Protein AF-A0A8J7N8M2-F1 (afdb_monomer_lite)

Sequence (140 aa):
ASATAFTLLKLAGAAYLVWLGVKLLRSGGSVAGLARADPPGFRTAFRREMATAASNPKAMLIFAAFFPQFAVPDAYWQSYAVMGGIFLALEWVVIGLYAALAAAMARSATPRLTAVQRVSGASMVGFGVLMLLARRPGAV

Foldseek 3Di:
DVPVVVVVVLLVLLVVLLVVLVVLLPPQLDCVVVVPDDDDPPVVVVVVVVVVVVVCVVVVVCCVVPQVVQADPVHRVVSCVVVVVVVVVVVCVVVVVVVVVVVVVVVPSDVVSSVVSNVSSVVSNVVSVVSVVDDDPDPD

pLDDT: mean 81.41, std 13.08, range [38.31, 96.88]

Structure (mmCIF, N/CA/C/O backbone):
data_AF-A0A8J7N8M2-F1
#
_entry.id   AF-A0A8J7N8M2-F1
#
loop_
_atom_site.group_PDB
_atom_site.id
_atom_site.type_symbol
_atom_site.label_atom_id
_atom_site.label_alt_id
_atom_site.label_comp_id
_atom_site.label_asym_id
_atom_site.label_entity_id
_atom_site.label_seq_id
_atom_site.pdbx_PDB_ins_code
_atom_site.Cartn_x
_atom_site.Cartn_y
_atom_site.Cartn_z
_atom_site.occupancy
_atom_site.B_iso_or_equiv
_atom_site.auth_seq_id
_atom_site.auth_comp_id
_atom_site.auth_asym_id
_atom_site.auth_atom_id
_atom_site.pdbx_PDB_model_num
ATOM 1 N N . ALA A 1 1 ? 2.382 -30.729 -4.891 1.00 52.03 1 ALA A N 1
ATOM 2 C CA . ALA A 1 1 ? 2.848 -30.082 -3.642 1.00 52.03 1 ALA A CA 1
ATOM 3 C C . ALA A 1 1 ? 2.082 -28.795 -3.264 1.00 52.03 1 ALA A C 1
ATOM 5 O O . ALA A 1 1 ? 1.986 -28.502 -2.080 1.00 52.03 1 ALA A O 1
ATOM 6 N N . SER A 1 2 ? 1.467 -28.045 -4.194 1.00 72.31 2 SER A N 1
ATOM 7 C CA . SER A 1 2 ? 0.823 -26.744 -3.886 1.00 72.31 2 SER A CA 1
ATOM 8 C C . SER A 1 2 ? -0.519 -26.784 -3.141 1.00 72.31 2 SER A C 1
ATOM 10 O O . SER A 1 2 ? -0.933 -25.762 -2.604 1.00 72.31 2 SER A O 1
ATOM 12 N N . ALA A 1 3 ? -1.213 -27.926 -3.077 1.00 77.19 3 ALA A N 1
ATOM 13 C CA . ALA A 1 3 ? -2.542 -28.006 -2.460 1.00 77.19 3 ALA A CA 1
ATOM 14 C C . ALA A 1 3 ? -2.507 -27.778 -0.938 1.00 77.19 3 ALA A C 1
ATOM 16 O O . ALA A 1 3 ? -3.332 -27.036 -0.404 1.00 77.19 3 ALA A O 1
ATOM 17 N N . THR A 1 4 ? -1.533 -28.380 -0.251 1.00 83.31 4 THR A N 1
ATOM 18 C CA . THR A 1 4 ? -1.332 -28.214 1.196 1.00 83.31 4 THR A CA 1
ATOM 19 C C . THR A 1 4 ? -0.823 -26.812 1.517 1.00 83.31 4 THR A C 1
ATOM 21 O O . THR A 1 4 ? -1.359 -26.165 2.410 1.00 83.31 4 THR A O 1
ATOM 24 N N . ALA A 1 5 ? 0.139 -26.300 0.739 1.00 81.62 5 ALA A N 1
ATOM 25 C CA . ALA A 1 5 ? 0.666 -24.944 0.898 1.00 81.62 5 ALA A CA 1
ATOM 26 C C . ALA A 1 5 ? -0.419 -23.871 0.699 1.00 81.62 5 ALA A C 1
ATOM 28 O O . ALA A 1 5 ? -0.540 -22.958 1.510 1.00 81.62 5 ALA A O 1
ATOM 29 N N . PHE A 1 6 ? -1.264 -24.020 -0.326 1.00 80.38 6 PHE A N 1
ATOM 30 C CA . PHE A 1 6 ? -2.399 -23.129 -0.562 1.00 80.38 6 PHE A CA 1
ATOM 31 C C . PHE A 1 6 ? -3.409 -23.175 0.588 1.00 80.38 6 PHE A C 1
ATOM 33 O O . PHE A 1 6 ? -3.849 -22.131 1.061 1.00 80.38 6 PHE A O 1
ATOM 40 N N . THR A 1 7 ? -3.764 -24.370 1.071 1.00 84.44 7 THR A N 1
ATOM 41 C CA . THR A 1 7 ? -4.696 -24.514 2.196 1.00 84.44 7 THR A CA 1
ATOM 42 C C . THR A 1 7 ? -4.130 -23.907 3.484 1.00 84.44 7 THR A C 1
ATOM 44 O O . THR A 1 7 ? -4.861 -23.206 4.181 1.00 84.44 7 THR A O 1
ATOM 47 N N . LEU A 1 8 ? -2.842 -24.104 3.779 1.00 87.12 8 LEU A N 1
ATOM 48 C CA . LEU A 1 8 ? -2.183 -23.496 4.939 1.00 87.12 8 LEU A CA 1
ATOM 49 C C . LEU A 1 8 ? -2.158 -21.968 4.841 1.00 87.12 8 LEU A C 1
ATOM 51 O O . LEU A 1 8 ? -2.554 -21.290 5.786 1.00 87.12 8 LEU A O 1
ATOM 55 N N . LEU A 1 9 ? -1.766 -21.425 3.686 1.00 83.44 9 LEU A N 1
ATOM 56 C CA . LEU A 1 9 ? -1.739 -19.981 3.454 1.00 83.44 9 LEU A CA 1
ATOM 57 C C . LEU A 1 9 ? -3.142 -19.366 3.554 1.00 83.44 9 LEU A C 1
ATOM 59 O O . LEU A 1 9 ? -3.317 -18.311 4.160 1.00 83.44 9 LEU A O 1
ATOM 63 N N . LYS A 1 10 ? -4.154 -20.053 3.014 1.00 83.94 10 LYS A N 1
ATOM 64 C CA . LYS A 1 10 ? -5.566 -19.663 3.099 1.00 83.94 10 LYS A CA 1
ATOM 65 C C . LYS A 1 10 ? -6.047 -19.596 4.551 1.00 83.94 10 LYS A C 1
ATOM 67 O O . LYS A 1 10 ? -6.662 -18.607 4.940 1.00 83.94 10 LYS A O 1
ATOM 72 N N . LEU A 1 11 ? -5.770 -20.632 5.346 1.00 89.56 11 LEU A N 1
ATOM 73 C CA . LEU A 1 11 ? -6.148 -20.678 6.762 1.00 89.56 1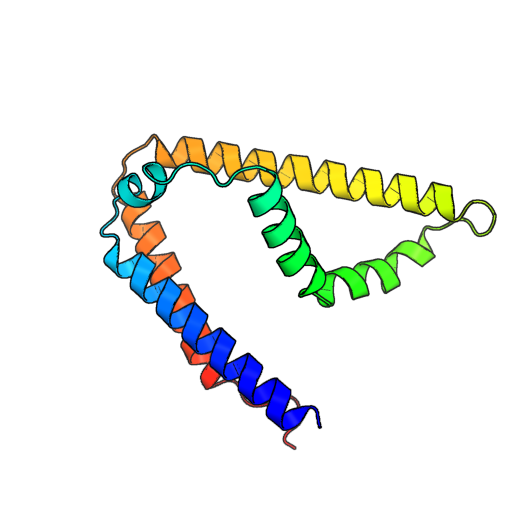1 LEU A CA 1
ATOM 74 C C . LEU A 1 11 ? -5.437 -19.585 7.566 1.00 89.56 11 LEU A C 1
ATOM 76 O O . LEU A 1 11 ? -6.084 -18.881 8.339 1.00 89.56 11 LEU A O 1
ATOM 80 N N . ALA A 1 12 ? -4.133 -19.403 7.343 1.00 89.25 12 ALA A N 1
ATOM 81 C CA . ALA A 1 12 ? -3.347 -18.365 8.000 1.00 89.25 12 ALA A CA 1
ATOM 82 C C . ALA A 1 12 ? -3.864 -16.956 7.665 1.00 89.25 12 ALA A C 1
ATOM 84 O O . ALA A 1 12 ? -4.076 -16.145 8.566 1.00 89.25 12 ALA A O 1
ATOM 85 N N . GLY A 1 13 ? -4.133 -16.678 6.385 1.00 87.56 13 GLY A N 1
ATOM 86 C CA . GLY A 1 13 ? -4.677 -15.396 5.933 1.00 87.56 13 GLY A CA 1
ATOM 87 C C . GLY A 1 13 ? -6.064 -15.107 6.508 1.00 87.56 13 GLY A C 1
ATOM 88 O O . GLY A 1 13 ? -6.310 -14.011 7.010 1.00 87.56 13 GLY A O 1
ATOM 89 N N . ALA A 1 14 ? -6.950 -16.105 6.513 1.00 90.38 14 ALA A N 1
ATOM 90 C CA . ALA A 1 14 ? -8.280 -15.970 7.091 1.00 90.38 14 ALA A CA 1
ATOM 91 C C . ALA A 1 14 ? -8.238 -15.698 8.602 1.00 90.38 14 ALA A C 1
ATOM 93 O O . ALA A 1 14 ? -8.894 -14.770 9.077 1.00 90.38 14 ALA A O 1
ATOM 94 N N . ALA A 1 15 ? -7.435 -16.460 9.352 1.00 91.25 15 ALA A N 1
ATOM 95 C CA . ALA A 1 15 ? -7.259 -16.252 10.787 1.00 91.25 15 ALA A CA 1
ATOM 96 C C . ALA A 1 15 ? -6.709 -14.849 11.089 1.00 91.25 15 ALA A C 1
ATOM 98 O O . ALA A 1 15 ? -7.190 -14.175 12.001 1.00 91.25 15 ALA A O 1
ATOM 99 N N . TYR A 1 16 ? -5.750 -14.380 10.285 1.00 89.69 16 TYR A N 1
ATOM 100 C CA . TYR A 1 16 ? -5.177 -13.045 10.422 1.00 89.69 16 TYR A CA 1
ATOM 101 C C . TYR A 1 16 ? -6.202 -11.930 10.166 1.00 89.69 16 TYR A C 1
ATOM 103 O O . TYR A 1 16 ? -6.289 -10.992 10.959 1.00 89.69 16 TYR A O 1
ATOM 111 N N . LEU A 1 17 ? -7.022 -12.044 9.113 1.00 87.50 17 LEU A N 1
ATOM 112 C CA . LEU A 1 17 ? -8.085 -11.076 8.809 1.00 87.50 17 LEU A CA 1
ATOM 113 C C . LEU A 1 17 ? -9.144 -11.013 9.912 1.00 87.50 17 LEU A C 1
ATOM 115 O O . LEU A 1 17 ? -9.531 -9.919 10.324 1.00 87.50 17 LEU A O 1
ATOM 119 N N . VAL A 1 18 ? -9.578 -12.168 10.427 1.00 90.44 18 VAL A N 1
ATOM 120 C CA . VAL A 1 18 ? -10.531 -12.225 11.544 1.00 90.44 18 VAL A CA 1
ATOM 121 C C . VAL A 1 18 ? -9.928 -11.580 12.790 1.00 90.44 18 VAL A C 1
ATOM 123 O O . VAL A 1 18 ? -10.575 -10.741 13.415 1.00 90.44 18 VAL A O 1
ATOM 126 N N . TRP A 1 19 ? -8.678 -11.909 13.129 1.00 90.81 19 TRP A N 1
ATOM 127 C CA . TRP A 1 19 ? -7.981 -11.307 14.265 1.00 90.81 19 TRP A CA 1
ATOM 128 C C . TRP A 1 19 ? -7.881 -9.781 14.138 1.00 90.81 19 TRP A C 1
ATOM 130 O O . TRP A 1 19 ? -8.185 -9.060 15.092 1.00 90.81 19 TRP A O 1
ATOM 140 N N . LEU A 1 20 ? -7.512 -9.278 12.957 1.00 85.12 20 LEU A N 1
ATOM 141 C CA . LEU A 1 20 ? -7.380 -7.846 12.698 1.00 85.12 20 LEU A CA 1
ATOM 142 C C . LEU A 1 20 ? -8.735 -7.127 12.753 1.00 85.12 20 LEU A C 1
ATOM 144 O O . LEU A 1 20 ? -8.843 -6.068 13.373 1.00 85.12 20 LEU A O 1
ATOM 148 N N . GLY A 1 21 ? -9.779 -7.732 12.181 1.00 86.50 21 GLY A N 1
ATOM 149 C CA . GLY A 1 21 ? -11.142 -7.214 12.235 1.00 86.50 21 GLY A CA 1
ATOM 150 C C . GLY A 1 21 ? -11.680 -7.142 13.665 1.00 86.50 21 GLY A C 1
ATOM 151 O O . GLY A 1 21 ? -12.158 -6.091 14.089 1.00 86.50 21 GLY A O 1
ATOM 152 N N . VAL A 1 22 ? -11.511 -8.204 14.462 1.00 87.62 22 VAL A N 1
ATOM 153 C CA . VAL A 1 22 ? -11.890 -8.217 15.888 1.00 87.62 22 VAL A CA 1
ATOM 154 C C . VAL A 1 22 ? -11.110 -7.167 16.680 1.00 87.62 22 VAL A C 1
ATOM 156 O O . VAL A 1 22 ? -11.694 -6.462 17.504 1.00 87.62 22 VAL A O 1
ATOM 159 N N . LYS A 1 23 ? -9.805 -7.014 16.424 1.00 84.75 23 LYS A N 1
ATOM 160 C CA . LYS A 1 23 ? -8.981 -5.978 17.062 1.00 84.75 23 LYS A CA 1
ATOM 161 C C . LYS A 1 23 ? -9.521 -4.572 16.774 1.00 84.75 23 LYS A C 1
ATOM 163 O O . LYS A 1 23 ? -9.587 -3.757 17.692 1.00 84.75 23 LYS A O 1
ATOM 168 N N . LEU A 1 24 ? -9.948 -4.312 15.537 1.00 82.50 24 LEU A N 1
ATOM 169 C CA . LEU A 1 24 ? -10.509 -3.025 15.118 1.00 82.50 24 LEU A CA 1
ATOM 170 C C . LEU A 1 24 ? -11.916 -2.771 15.689 1.00 82.50 24 LEU A C 1
ATOM 172 O O . LEU A 1 24 ? -12.248 -1.646 16.044 1.00 82.50 24 LEU A O 1
ATOM 176 N N . LEU A 1 25 ? -12.734 -3.814 15.855 1.00 84.56 25 LEU A N 1
ATOM 177 C CA . LEU A 1 25 ? -14.036 -3.703 16.525 1.00 84.56 25 LEU A CA 1
ATOM 178 C C . LEU A 1 25 ? -13.895 -3.409 18.029 1.00 84.56 25 LEU A C 1
ATOM 180 O O . LEU A 1 25 ? -14.715 -2.688 18.599 1.00 84.56 25 LEU A O 1
ATOM 184 N N . ARG A 1 26 ? -12.846 -3.941 18.671 1.00 82.25 26 ARG A N 1
ATOM 185 C CA . ARG A 1 26 ? -12.573 -3.767 20.109 1.00 82.25 26 ARG A CA 1
ATOM 186 C C . ARG A 1 26 ? -11.848 -2.462 20.453 1.00 82.25 26 ARG A C 1
ATOM 188 O O . ARG A 1 26 ? -11.832 -2.100 21.624 1.00 82.25 26 ARG A O 1
ATOM 195 N N . SER A 1 27 ? -11.290 -1.729 19.483 1.00 71.12 27 SER A N 1
ATOM 196 C CA . SER A 1 27 ? -10.559 -0.473 19.740 1.00 71.12 27 SER A CA 1
ATOM 197 C C . SER A 1 27 ? -11.452 0.724 20.105 1.00 71.12 27 SER A C 1
ATOM 199 O O . SER A 1 27 ? -10.944 1.811 20.376 1.00 71.12 27 SER A O 1
ATOM 201 N N . GLY A 1 28 ? -12.779 0.548 20.137 1.00 60.47 28 GLY A N 1
ATOM 202 C CA . GLY A 1 28 ? -13.704 1.491 20.775 1.00 60.47 28 GLY A CA 1
ATOM 203 C C . GLY A 1 28 ? -13.765 2.891 20.153 1.00 60.47 28 GLY A C 1
ATOM 204 O O . GLY A 1 28 ? -14.127 3.833 20.847 1.00 60.47 28 GLY A O 1
ATOM 205 N N . GLY A 1 29 ? -13.395 3.066 18.878 1.00 56.66 29 GLY A N 1
ATOM 206 C CA . GLY A 1 29 ? -13.384 4.387 18.230 1.00 56.66 29 GLY A CA 1
ATOM 207 C C . GLY A 1 29 ? -12.159 5.244 18.559 1.00 56.66 29 GLY A C 1
ATOM 208 O O . GLY A 1 29 ? -11.932 6.272 17.922 1.00 56.66 29 GLY A O 1
ATOM 209 N N . SER A 1 30 ? -11.334 4.829 19.523 1.00 53.56 30 SER A N 1
ATOM 210 C CA . SER A 1 30 ? -10.170 5.594 19.948 1.00 53.56 30 SER A CA 1
ATOM 211 C C . SER A 1 30 ? -8.990 5.320 19.021 1.00 53.56 30 SER A C 1
ATOM 213 O O . SER A 1 30 ? -8.211 4.385 19.207 1.00 53.56 30 SER A O 1
ATOM 215 N N . VAL A 1 31 ? -8.812 6.193 18.027 1.00 53.41 31 VAL A N 1
ATOM 216 C CA . VAL A 1 31 ? -7.552 6.283 17.264 1.00 53.41 31 VAL A CA 1
ATOM 217 C C . VAL A 1 31 ? -6.370 6.594 18.195 1.00 53.41 31 VAL A C 1
ATOM 219 O O . VAL A 1 31 ? -5.222 6.356 17.832 1.00 53.41 31 VAL A O 1
ATOM 222 N N . ALA A 1 32 ? -6.627 7.060 19.425 1.00 48.41 32 ALA A N 1
ATOM 223 C CA . ALA A 1 32 ? -5.595 7.418 20.391 1.00 48.41 32 ALA A CA 1
ATOM 224 C C . ALA A 1 32 ? -4.698 6.234 20.793 1.00 48.41 32 ALA A C 1
ATOM 226 O O . ALA A 1 32 ? -3.553 6.452 21.173 1.00 48.41 32 ALA A O 1
ATOM 227 N N . GLY A 1 33 ? -5.166 4.984 20.671 1.00 48.50 33 GLY A N 1
ATOM 228 C CA . GLY A 1 33 ? -4.320 3.803 20.893 1.00 48.50 33 GLY A CA 1
ATOM 229 C C . GLY A 1 33 ? -3.299 3.554 19.773 1.00 48.50 33 GLY A C 1
ATOM 230 O O . GLY A 1 33 ? -2.209 3.060 20.041 1.00 48.50 33 GLY A O 1
ATOM 231 N N . LEU A 1 34 ? -3.631 3.925 18.531 1.00 49.66 34 LEU A N 1
ATOM 232 C CA . LEU A 1 34 ? -2.732 3.839 17.371 1.00 49.66 34 LEU A CA 1
ATOM 233 C C . LEU A 1 34 ? -1.832 5.076 17.255 1.00 49.66 34 LEU A C 1
ATOM 235 O O . LEU A 1 34 ? -0.680 4.944 16.864 1.00 49.66 34 LEU A O 1
ATOM 239 N N . ALA A 1 35 ? -2.327 6.254 17.646 1.00 50.81 35 ALA A N 1
ATOM 240 C CA . ALA A 1 35 ? -1.559 7.500 17.660 1.00 50.81 35 ALA A CA 1
ATOM 241 C C . ALA A 1 35 ? -0.480 7.552 18.760 1.00 50.81 35 ALA A C 1
ATOM 243 O O . ALA A 1 35 ? 0.407 8.395 18.700 1.00 50.81 35 ALA A O 1
ATOM 244 N N . ARG A 1 36 ? -0.555 6.669 19.767 1.00 48.59 36 ARG A N 1
ATOM 245 C CA . ARG A 1 36 ? 0.452 6.538 20.837 1.00 48.59 36 ARG A CA 1
ATOM 246 C C . ARG A 1 36 ? 1.595 5.579 20.506 1.00 48.59 36 ARG A C 1
ATOM 248 O O . ARG A 1 36 ? 2.522 5.470 21.301 1.00 48.59 36 ARG A O 1
ATOM 255 N N . ALA A 1 37 ? 1.518 4.852 19.394 1.00 61.25 37 ALA A N 1
ATOM 256 C CA . ALA A 1 37 ? 2.631 4.033 18.944 1.00 61.25 37 ALA A CA 1
ATOM 257 C C . ALA A 1 37 ? 3.589 4.918 18.148 1.00 61.25 37 ALA A C 1
ATOM 259 O O . ALA A 1 37 ? 3.172 5.532 17.163 1.00 61.25 37 ALA A O 1
ATOM 260 N N . ASP A 1 38 ? 4.855 4.965 18.559 1.00 70.06 38 ASP A N 1
ATOM 261 C CA . ASP A 1 38 ? 5.877 5.645 17.772 1.00 70.06 38 ASP A CA 1
ATOM 262 C C . ASP A 1 38 ? 5.884 5.083 16.344 1.00 70.06 38 ASP A C 1
ATOM 264 O O . ASP A 1 38 ? 5.802 3.857 16.155 1.00 70.06 38 ASP A O 1
ATOM 268 N N . PRO A 1 39 ? 5.959 5.955 15.322 1.00 72.75 39 PRO A N 1
ATOM 269 C CA . PRO A 1 39 ? 6.039 5.497 13.951 1.00 72.75 39 PRO A CA 1
ATOM 270 C C . PRO A 1 39 ? 7.246 4.560 13.808 1.00 72.75 39 PRO A C 1
ATOM 272 O O . PRO A 1 39 ? 8.327 4.844 14.335 1.00 72.75 39 PRO A O 1
ATOM 275 N N . PRO A 1 40 ? 7.091 3.420 13.110 1.00 79.62 40 PRO A N 1
ATOM 276 C CA . PRO A 1 40 ? 8.203 2.508 12.911 1.00 79.62 40 PRO A CA 1
ATOM 277 C C . PRO A 1 40 ? 9.337 3.246 12.197 1.00 79.62 40 PRO A C 1
ATOM 279 O O . PRO A 1 40 ? 9.106 3.948 11.214 1.00 79.62 40 PRO A O 1
ATOM 282 N N . GLY A 1 41 ? 10.573 3.054 12.662 1.00 90.06 41 GLY A N 1
ATOM 283 C CA . GLY A 1 41 ? 11.742 3.618 11.989 1.00 90.06 41 GLY A CA 1
ATOM 284 C C . GLY A 1 41 ? 11.801 3.199 10.515 1.00 90.06 41 GLY A C 1
ATOM 285 O O . GLY A 1 41 ? 11.357 2.102 10.155 1.00 90.06 41 GLY A O 1
ATOM 286 N N . PHE A 1 42 ? 12.389 4.050 9.668 1.00 89.62 42 PHE A N 1
ATOM 287 C CA . PHE A 1 42 ? 12.413 3.886 8.207 1.00 89.62 42 PHE A CA 1
ATOM 288 C C . PHE A 1 42 ? 12.792 2.468 7.757 1.00 89.62 42 PHE A C 1
ATOM 290 O O . PHE A 1 42 ? 12.104 1.871 6.936 1.00 89.62 42 PHE A O 1
ATOM 297 N N . ARG A 1 43 ? 13.835 1.873 8.355 1.00 91.88 43 ARG A N 1
ATOM 298 C CA . ARG A 1 43 ? 14.282 0.508 8.022 1.00 91.88 43 ARG A CA 1
ATOM 299 C C . ARG A 1 43 ? 13.213 -0.558 8.275 1.00 91.88 43 ARG A C 1
ATOM 301 O O . ARG A 1 43 ? 13.091 -1.501 7.498 1.00 91.88 43 ARG A O 1
ATOM 308 N N . THR A 1 44 ? 12.450 -0.433 9.356 1.00 91.38 44 THR A N 1
ATOM 309 C CA . THR A 1 44 ? 11.384 -1.384 9.699 1.00 91.38 44 THR A CA 1
ATOM 310 C C . THR A 1 44 ? 10.201 -1.230 8.753 1.00 91.38 44 THR A C 1
ATOM 312 O O . THR A 1 44 ? 9.674 -2.235 8.276 1.00 91.38 44 THR A O 1
ATOM 315 N N . ALA A 1 45 ? 9.810 0.012 8.456 1.00 88.06 45 ALA A N 1
ATOM 316 C CA . ALA A 1 45 ? 8.769 0.307 7.476 1.00 88.06 45 ALA A CA 1
ATOM 317 C C . ALA A 1 45 ? 9.153 -0.227 6.086 1.00 88.06 45 ALA A C 1
ATOM 319 O O . ALA A 1 45 ? 8.389 -0.989 5.502 1.00 88.06 45 ALA A O 1
ATOM 320 N N . PHE A 1 46 ? 10.374 0.061 5.628 1.00 89.00 46 PHE A N 1
ATOM 321 C CA . PHE A 1 46 ? 10.913 -0.409 4.352 1.00 89.00 46 PHE A CA 1
ATOM 322 C C . PHE A 1 46 ? 10.894 -1.937 4.240 1.00 89.00 46 PHE A C 1
ATOM 324 O O . PHE A 1 46 ? 10.392 -2.481 3.267 1.00 89.00 46 PHE A O 1
ATOM 331 N N . ARG A 1 47 ? 11.373 -2.664 5.260 1.00 92.75 47 ARG A N 1
ATOM 332 C CA . ARG A 1 47 ? 11.368 -4.138 5.230 1.00 92.75 47 ARG A CA 1
ATOM 333 C C . ARG A 1 47 ? 9.958 -4.726 5.185 1.00 92.75 47 ARG A C 1
ATOM 335 O O . ARG A 1 47 ? 9.758 -5.753 4.544 1.00 92.75 47 ARG A O 1
ATOM 342 N N . ARG A 1 48 ? 8.998 -4.113 5.886 1.00 88.44 48 ARG A N 1
ATOM 343 C CA . ARG A 1 48 ? 7.594 -4.551 5.867 1.00 88.44 48 ARG A CA 1
ATOM 344 C C . ARG A 1 48 ? 6.951 -4.310 4.512 1.00 88.44 48 ARG A C 1
ATOM 346 O O . ARG A 1 48 ? 6.266 -5.199 4.016 1.00 88.44 48 ARG A O 1
ATOM 353 N N . GLU A 1 49 ? 7.175 -3.135 3.939 1.00 87.69 49 GLU A N 1
ATOM 354 C CA . GLU A 1 49 ? 6.683 -2.778 2.612 1.00 87.69 49 GLU A CA 1
ATOM 355 C C . GLU A 1 49 ? 7.286 -3.723 1.567 1.00 87.69 49 GLU A C 1
ATOM 357 O O . GLU A 1 49 ? 6.537 -4.451 0.927 1.00 87.69 49 GLU A O 1
ATOM 362 N N . MET A 1 50 ? 8.612 -3.882 1.546 1.00 88.19 50 MET A N 1
ATOM 363 C CA . MET A 1 50 ? 9.306 -4.785 0.627 1.00 88.19 50 MET A CA 1
ATOM 364 C C . MET A 1 50 ? 8.790 -6.229 0.726 1.00 88.19 50 MET A C 1
ATOM 366 O O . MET A 1 50 ? 8.551 -6.874 -0.292 1.00 88.19 50 MET A O 1
ATOM 370 N N . ALA A 1 51 ? 8.572 -6.747 1.941 1.00 88.81 51 ALA A N 1
ATOM 371 C CA . ALA A 1 51 ? 8.004 -8.083 2.133 1.00 88.81 51 ALA A CA 1
ATOM 372 C C . ALA A 1 51 ? 6.556 -8.182 1.622 1.00 88.81 51 ALA A C 1
ATOM 374 O O . A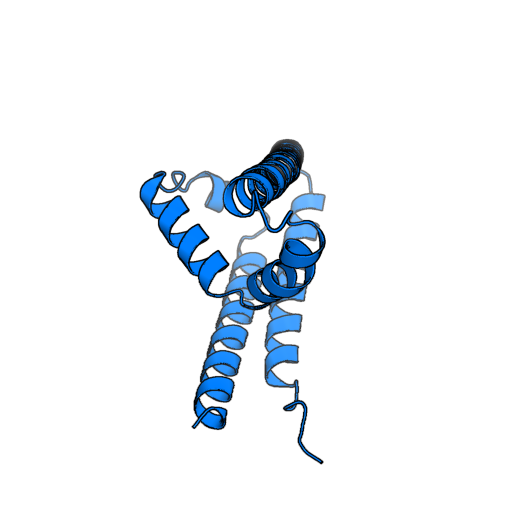LA A 1 51 ? 6.163 -9.210 1.068 1.00 88.81 51 ALA A O 1
ATOM 375 N N . THR A 1 52 ? 5.770 -7.118 1.786 1.00 85.06 52 THR A N 1
ATOM 376 C CA . THR A 1 52 ? 4.386 -7.040 1.306 1.00 85.06 52 THR A CA 1
ATOM 377 C C . THR A 1 52 ? 4.344 -6.976 -0.222 1.00 85.06 52 THR A C 1
ATOM 379 O O . THR A 1 52 ? 3.618 -7.755 -0.838 1.00 85.06 52 THR A O 1
ATOM 382 N N . ALA A 1 53 ? 5.165 -6.122 -0.837 1.00 84.12 53 ALA A N 1
ATOM 383 C CA . ALA A 1 53 ? 5.285 -5.984 -2.283 1.00 84.12 53 ALA A CA 1
ATOM 384 C C . ALA A 1 53 ? 5.791 -7.276 -2.940 1.00 84.12 53 ALA A C 1
ATOM 386 O O . ALA A 1 53 ? 5.184 -7.760 -3.894 1.00 84.12 53 ALA A O 1
ATOM 387 N N . ALA A 1 54 ? 6.833 -7.902 -2.382 1.00 84.62 54 ALA A N 1
ATOM 388 C CA . ALA A 1 54 ? 7.360 -9.175 -2.876 1.00 84.62 54 ALA A CA 1
ATOM 389 C C . ALA A 1 54 ? 6.339 -10.322 -2.774 1.00 84.62 54 ALA A C 1
ATOM 391 O O . ALA A 1 54 ? 6.322 -11.217 -3.615 1.00 84.62 54 ALA A O 1
ATOM 392 N N . SER A 1 55 ? 5.458 -10.282 -1.770 1.00 84.56 55 SER A N 1
ATOM 393 C CA . SER A 1 55 ? 4.390 -11.274 -1.592 1.00 84.56 55 SER A CA 1
ATOM 394 C C . SER A 1 55 ? 3.189 -11.048 -2.519 1.00 84.56 55 SER A C 1
ATOM 396 O O . SER A 1 55 ? 2.254 -11.850 -2.492 1.00 84.56 55 SER A O 1
ATOM 398 N N . ASN A 1 56 ? 3.178 -9.976 -3.322 1.00 82.00 56 ASN A N 1
ATOM 399 C CA . ASN A 1 56 ? 2.090 -9.628 -4.231 1.00 82.00 56 ASN A CA 1
ATOM 400 C C . ASN A 1 56 ? 2.449 -9.967 -5.694 1.00 82.00 56 ASN A C 1
ATOM 402 O O . ASN A 1 56 ? 2.812 -9.080 -6.474 1.00 82.00 56 ASN A O 1
ATOM 406 N N . PRO A 1 57 ? 2.293 -11.235 -6.124 1.00 78.31 57 PRO A N 1
ATOM 407 C CA . PRO A 1 57 ? 2.638 -11.648 -7.483 1.00 78.31 57 PRO A CA 1
ATOM 408 C C . PRO A 1 57 ? 1.771 -10.962 -8.544 1.00 78.31 57 PRO A C 1
ATOM 410 O O . PRO A 1 57 ? 2.175 -10.862 -9.698 1.00 78.31 57 PRO A O 1
ATOM 413 N N . LYS A 1 58 ? 0.587 -10.453 -8.175 1.00 80.88 58 LYS A N 1
ATOM 414 C CA . LYS A 1 58 ? -0.321 -9.793 -9.119 1.00 80.88 58 LYS A CA 1
ATOM 415 C C . LYS A 1 58 ? 0.307 -8.532 -9.711 1.00 80.88 58 LYS A C 1
ATOM 417 O O . LYS A 1 58 ? 0.201 -8.323 -10.915 1.00 80.88 58 LYS A O 1
ATOM 422 N N . ALA A 1 59 ? 0.966 -7.718 -8.887 1.00 79.38 59 ALA A N 1
ATOM 423 C CA . ALA A 1 59 ? 1.637 -6.507 -9.357 1.00 79.38 59 ALA A CA 1
ATOM 424 C C . ALA A 1 59 ? 2.781 -6.849 -10.325 1.00 79.38 59 ALA A C 1
ATOM 426 O O . ALA A 1 59 ? 2.861 -6.281 -11.412 1.00 79.38 59 ALA A O 1
ATOM 427 N N . MET A 1 60 ? 3.601 -7.848 -9.978 1.00 83.75 60 MET A N 1
ATOM 428 C CA . MET A 1 60 ? 4.695 -8.325 -10.833 1.00 83.75 60 MET A CA 1
ATOM 429 C C . MET A 1 60 ? 4.197 -8.819 -12.195 1.00 83.75 60 MET A C 1
ATOM 431 O O . MET A 1 60 ? 4.792 -8.491 -13.215 1.00 83.75 60 MET A O 1
ATOM 435 N N . LEU A 1 61 ? 3.090 -9.569 -12.224 1.00 87.00 61 LEU A N 1
ATOM 436 C CA . LEU A 1 61 ? 2.501 -10.071 -13.468 1.00 87.00 61 LEU A CA 1
ATOM 437 C C . LEU A 1 61 ? 1.982 -8.943 -14.367 1.00 87.00 61 LEU A C 1
ATOM 439 O O . LEU A 1 61 ? 2.160 -9.011 -15.579 1.00 87.00 61 LEU A O 1
ATOM 443 N N . ILE A 1 62 ? 1.380 -7.897 -13.791 1.00 86.00 62 ILE A N 1
ATOM 444 C CA . ILE A 1 62 ? 0.960 -6.710 -14.550 1.00 86.00 62 ILE A CA 1
ATOM 445 C C . ILE A 1 62 ? 2.191 -6.036 -15.161 1.00 86.00 62 ILE A C 1
ATOM 447 O O . ILE A 1 62 ? 2.219 -5.798 -16.365 1.00 86.00 62 ILE A O 1
ATOM 451 N N . PHE A 1 63 ? 3.241 -5.792 -14.378 1.00 86.06 63 PHE A N 1
ATOM 452 C CA . PHE A 1 63 ? 4.465 -5.202 -14.918 1.00 86.06 63 PHE A CA 1
ATOM 453 C C . PHE A 1 63 ? 5.085 -6.056 -16.023 1.00 86.06 63 PHE A C 1
ATOM 455 O O . PHE A 1 63 ? 5.387 -5.535 -17.092 1.00 86.06 63 PHE A O 1
ATOM 462 N N . ALA A 1 64 ? 5.202 -7.366 -15.815 1.00 86.38 64 ALA A N 1
ATOM 463 C CA . ALA A 1 64 ? 5.740 -8.282 -16.815 1.00 86.38 64 ALA A CA 1
ATOM 464 C C . ALA A 1 64 ? 4.906 -8.316 -18.107 1.00 86.38 64 ALA A C 1
ATOM 466 O O . ALA A 1 64 ? 5.470 -8.482 -19.182 1.00 86.38 64 ALA A O 1
ATOM 467 N N . ALA A 1 65 ? 3.585 -8.146 -18.020 1.00 88.75 65 ALA A N 1
ATOM 468 C CA . ALA A 1 65 ? 2.706 -8.162 -19.185 1.00 88.75 65 ALA A CA 1
ATOM 469 C C . ALA A 1 65 ? 2.694 -6.829 -19.947 1.00 88.75 65 ALA A C 1
ATOM 471 O O . ALA A 1 65 ? 2.664 -6.834 -21.176 1.00 88.75 65 ALA A O 1
ATOM 472 N N . PHE A 1 66 ? 2.700 -5.696 -19.238 1.00 87.44 66 PHE A N 1
ATOM 473 C CA . PHE A 1 66 ? 2.507 -4.376 -19.841 1.00 87.44 66 PHE A CA 1
ATOM 474 C C . PHE A 1 66 ? 3.816 -3.654 -20.156 1.00 87.44 66 PHE A C 1
ATOM 476 O O . PHE A 1 66 ? 3.918 -3.037 -21.209 1.00 87.44 66 PHE A O 1
ATOM 483 N N . PHE A 1 67 ? 4.833 -3.727 -19.292 1.00 86.88 67 PHE A N 1
ATOM 484 C CA . PHE A 1 67 ? 6.050 -2.928 -19.482 1.00 86.88 67 PHE A CA 1
ATOM 485 C C . PHE A 1 67 ? 6.838 -3.266 -20.757 1.00 86.88 67 PHE A C 1
ATOM 487 O O . PHE A 1 67 ? 7.272 -2.324 -21.422 1.00 86.88 67 PHE A O 1
ATOM 494 N N . PRO A 1 68 ? 6.981 -4.541 -21.175 1.00 86.81 68 PRO A N 1
ATOM 495 C CA . PRO A 1 68 ? 7.664 -4.852 -22.429 1.00 86.81 68 PRO A CA 1
ATOM 496 C C . PRO A 1 68 ? 6.998 -4.216 -23.656 1.00 86.81 68 PRO A C 1
ATOM 498 O O . PRO A 1 68 ? 7.680 -3.920 -24.628 1.00 86.81 68 PRO A O 1
ATOM 501 N N . GLN A 1 69 ? 5.681 -3.970 -23.610 1.00 87.88 69 GLN A N 1
ATOM 502 C CA . GLN A 1 69 ? 4.926 -3.406 -24.737 1.00 87.88 69 GLN A CA 1
ATOM 503 C C . GLN A 1 69 ? 5.270 -1.935 -25.008 1.00 87.88 69 GLN A C 1
ATOM 505 O O . GLN A 1 69 ? 5.062 -1.454 -26.117 1.00 87.88 69 GLN A O 1
ATOM 510 N N . PHE A 1 70 ? 5.802 -1.227 -24.008 1.00 86.50 70 PHE A N 1
ATOM 511 C CA . PHE A 1 70 ? 6.208 0.178 -24.113 1.00 86.50 70 PHE A CA 1
ATOM 512 C C . PHE A 1 70 ? 7.735 0.351 -24.130 1.00 86.50 70 PHE A C 1
ATOM 514 O O . PHE A 1 70 ? 8.228 1.480 -24.145 1.00 86.50 70 PHE A O 1
ATOM 521 N N . ALA A 1 71 ? 8.494 -0.749 -24.091 1.00 90.12 71 ALA A N 1
ATOM 522 C CA . ALA A 1 71 ? 9.947 -0.715 -24.085 1.00 90.12 71 ALA A CA 1
ATOM 523 C C . ALA A 1 71 ? 10.506 -0.639 -25.508 1.00 90.12 71 ALA A C 1
ATOM 525 O O . ALA A 1 71 ? 10.099 -1.389 -26.393 1.00 90.12 71 ALA A O 1
ATOM 526 N N . VAL A 1 72 ? 11.477 0.250 -25.717 1.00 90.94 72 VAL A N 1
ATOM 527 C CA . VAL A 1 72 ? 12.211 0.320 -26.983 1.00 90.94 72 VAL A CA 1
ATOM 528 C C . VAL A 1 72 ? 13.328 -0.731 -26.943 1.00 90.94 72 VAL A C 1
ATOM 530 O O . VAL A 1 72 ? 14.112 -0.707 -25.990 1.00 90.94 72 VAL A O 1
ATOM 533 N N . PRO A 1 73 ? 13.440 -1.633 -27.941 1.00 86.44 73 PRO A N 1
ATOM 534 C CA . PRO A 1 73 ? 14.423 -2.721 -27.923 1.00 86.44 73 PRO A CA 1
ATOM 535 C C . PRO A 1 73 ? 15.866 -2.252 -27.688 1.00 86.44 73 PRO A C 1
ATOM 537 O O . PRO A 1 73 ? 16.577 -2.839 -26.876 1.00 86.44 73 PRO A O 1
ATOM 540 N N . ASP A 1 74 ? 16.260 -1.142 -28.316 1.00 90.94 74 ASP A N 1
ATOM 541 C CA . ASP A 1 74 ? 17.626 -0.604 -28.250 1.00 90.94 74 ASP A CA 1
ATOM 542 C C . ASP A 1 74 ? 17.902 0.250 -26.995 1.00 90.94 74 ASP A C 1
ATOM 544 O O . ASP A 1 74 ? 19.036 0.656 -26.746 1.00 90.94 74 ASP A O 1
ATOM 548 N N . ALA A 1 75 ? 16.875 0.535 -26.186 1.00 90.50 75 ALA A N 1
ATOM 549 C CA . ALA A 1 75 ? 16.961 1.396 -25.002 1.00 90.50 75 ALA A CA 1
ATOM 550 C C . ALA A 1 75 ? 16.176 0.823 -23.809 1.00 90.50 75 ALA A C 1
ATOM 552 O O . ALA A 1 75 ? 15.520 1.547 -23.054 1.00 90.50 75 ALA A O 1
ATOM 553 N N . TYR A 1 76 ? 16.240 -0.500 -23.641 1.00 88.25 76 TYR A N 1
ATOM 554 C CA . TYR A 1 76 ? 15.409 -1.241 -22.693 1.00 88.25 76 TYR A CA 1
ATOM 555 C C . TYR A 1 76 ? 15.534 -0.725 -21.250 1.00 88.25 76 TYR A C 1
ATOM 557 O O . TYR A 1 76 ? 14.530 -0.493 -20.577 1.00 88.25 76 TYR A O 1
ATOM 565 N N . TRP A 1 77 ? 16.761 -0.477 -20.779 1.00 89.62 77 TRP A N 1
ATOM 566 C CA . TRP A 1 77 ? 17.005 0.037 -19.427 1.00 89.62 77 TRP A CA 1
ATOM 567 C C . TRP A 1 77 ? 16.354 1.407 -19.203 1.00 89.62 77 TRP A C 1
ATOM 569 O O . TRP A 1 77 ? 15.700 1.630 -18.186 1.00 89.62 77 TRP A O 1
ATOM 579 N N . GLN A 1 78 ? 16.490 2.313 -20.170 1.00 93.50 78 GLN A N 1
ATOM 580 C CA . GLN A 1 78 ? 15.954 3.667 -20.105 1.00 93.50 78 GLN A CA 1
ATOM 581 C C . GLN A 1 78 ? 14.423 3.651 -20.121 1.00 93.50 78 GLN A C 1
ATOM 583 O O . GLN A 1 78 ? 13.806 4.326 -19.299 1.00 93.50 78 GLN A O 1
ATOM 588 N N . SER A 1 79 ? 13.804 2.848 -20.994 1.00 91.25 79 SER A N 1
ATOM 589 C CA . SER A 1 79 ? 12.344 2.700 -21.035 1.00 91.25 79 SER A CA 1
ATOM 590 C C . SER A 1 79 ? 11.785 2.208 -19.697 1.00 91.25 79 SER A C 1
ATOM 592 O O . SER A 1 79 ? 10.812 2.767 -19.188 1.00 91.25 79 SER A O 1
ATOM 594 N N . TYR A 1 80 ? 12.430 1.212 -19.084 1.00 91.25 80 TYR A N 1
ATOM 595 C CA . TYR A 1 80 ? 12.027 0.688 -17.777 1.00 91.25 80 TYR A CA 1
ATOM 596 C C . TYR A 1 80 ? 12.265 1.685 -16.642 1.00 91.25 80 TYR A C 1
ATOM 598 O O . TYR A 1 80 ? 11.408 1.823 -15.770 1.00 91.25 80 TYR A O 1
ATOM 606 N N . ALA A 1 81 ? 13.387 2.406 -16.654 1.00 92.56 81 ALA A N 1
ATOM 607 C CA . ALA A 1 81 ? 13.690 3.420 -15.649 1.00 92.56 81 ALA A CA 1
ATOM 608 C C . ALA A 1 81 ? 12.683 4.580 -15.690 1.00 92.56 81 ALA A C 1
ATOM 610 O O . ALA A 1 81 ? 12.187 4.998 -14.646 1.00 92.56 81 ALA A O 1
ATOM 611 N N . VAL A 1 82 ? 12.331 5.062 -16.887 1.00 93.62 82 VAL A N 1
ATOM 612 C CA . VAL A 1 82 ? 11.338 6.132 -17.063 1.00 93.62 82 VAL A CA 1
ATOM 613 C C . VAL A 1 82 ? 9.958 5.663 -16.614 1.00 93.62 82 VAL A C 1
ATOM 615 O O . VAL A 1 82 ? 9.315 6.328 -15.806 1.00 93.62 82 VAL A O 1
ATOM 618 N N . MET A 1 83 ? 9.506 4.502 -17.087 1.00 92.56 83 MET A N 1
ATOM 619 C CA . MET A 1 83 ? 8.164 4.013 -16.778 1.00 92.56 83 MET A CA 1
ATOM 620 C C . MET A 1 83 ? 8.017 3.607 -15.305 1.00 92.56 83 MET A C 1
ATOM 622 O O . MET A 1 83 ? 7.012 3.932 -14.674 1.00 92.56 83 MET A O 1
ATOM 626 N N . GLY A 1 84 ? 9.043 2.978 -14.726 1.00 91.00 84 GLY A N 1
ATOM 627 C CA . GLY A 1 84 ? 9.119 2.705 -13.291 1.00 91.00 84 GLY A CA 1
ATOM 628 C C . GLY A 1 84 ? 9.159 3.988 -12.459 1.00 91.00 84 GLY A C 1
ATOM 629 O O . GLY A 1 84 ? 8.452 4.088 -11.461 1.00 91.00 84 GLY A O 1
ATOM 630 N N . GLY A 1 85 ? 9.913 5.001 -12.895 1.00 94.19 85 GLY A N 1
ATOM 631 C CA . GLY A 1 85 ? 9.957 6.313 -12.246 1.00 94.19 85 GLY A CA 1
ATOM 632 C C . GLY A 1 85 ? 8.602 7.022 -12.248 1.00 94.19 85 GLY A C 1
ATOM 633 O O . GLY A 1 85 ? 8.167 7.510 -11.207 1.00 94.19 85 GLY A O 1
ATOM 634 N N . ILE A 1 86 ? 7.897 7.018 -13.384 1.00 94.12 86 ILE A N 1
ATOM 635 C CA . ILE A 1 86 ? 6.531 7.555 -13.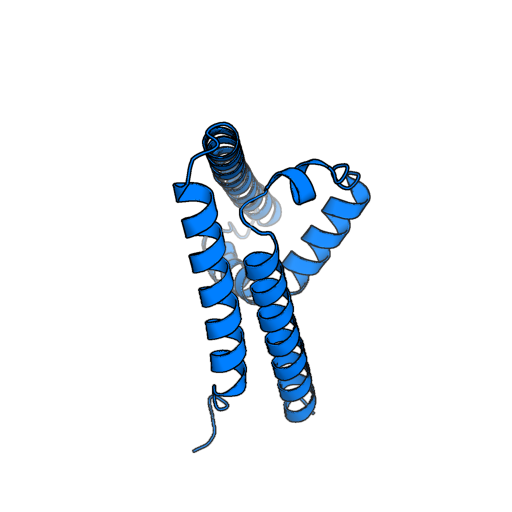495 1.00 94.12 86 ILE A CA 1
ATOM 636 C C . ILE A 1 86 ? 5.585 6.792 -12.566 1.00 94.12 86 ILE A C 1
ATOM 638 O O . ILE A 1 86 ? 4.833 7.415 -11.818 1.00 94.12 86 ILE A O 1
ATOM 642 N N . PHE A 1 87 ? 5.642 5.457 -12.571 1.00 90.94 87 PHE A N 1
ATOM 643 C CA . PHE A 1 87 ? 4.818 4.629 -11.693 1.00 90.94 87 PHE A CA 1
ATOM 644 C C . PHE A 1 87 ? 5.038 4.977 -10.213 1.00 90.94 87 PHE A C 1
ATOM 646 O O . PHE A 1 87 ? 4.072 5.262 -9.506 1.00 90.94 87 PHE A O 1
ATOM 653 N N . LEU A 1 88 ? 6.297 5.037 -9.767 1.00 91.69 88 LEU A N 1
ATOM 654 C CA . LEU A 1 88 ? 6.645 5.385 -8.387 1.00 91.69 88 LEU A CA 1
ATOM 655 C C . LEU A 1 88 ? 6.210 6.810 -8.026 1.00 91.69 88 LEU A C 1
ATOM 657 O O . LEU A 1 88 ? 5.724 7.038 -6.922 1.00 91.69 88 LEU A O 1
ATOM 661 N N . ALA A 1 89 ? 6.341 7.771 -8.945 1.00 96.44 89 ALA A N 1
ATOM 662 C CA . ALA A 1 89 ? 5.890 9.141 -8.719 1.00 96.44 89 ALA A CA 1
ATOM 663 C C . ALA A 1 89 ? 4.366 9.213 -8.528 1.00 96.44 89 ALA A C 1
ATOM 665 O O . ALA A 1 89 ? 3.894 9.860 -7.592 1.00 96.44 89 ALA A O 1
ATOM 666 N N . LEU A 1 90 ? 3.593 8.517 -9.370 1.00 95.31 90 LEU A N 1
ATOM 667 C CA . LEU A 1 90 ? 2.140 8.427 -9.210 1.00 95.31 90 LEU A CA 1
ATOM 668 C C . LEU A 1 90 ? 1.767 7.753 -7.887 1.00 95.31 90 LEU A C 1
ATOM 670 O O . LEU A 1 90 ? 0.893 8.247 -7.175 1.00 95.31 90 LEU A O 1
ATOM 674 N N . GLU A 1 91 ? 2.437 6.656 -7.540 1.00 91.69 91 GLU A N 1
ATOM 675 C CA . GLU A 1 91 ? 2.206 5.939 -6.288 1.00 91.69 91 GLU A CA 1
ATOM 676 C C . GLU A 1 91 ? 2.457 6.841 -5.071 1.00 91.69 91 GLU A C 1
ATOM 678 O O . GLU A 1 91 ? 1.606 6.936 -4.184 1.00 91.69 91 GLU A O 1
ATOM 683 N N . TRP A 1 92 ? 3.563 7.590 -5.068 1.00 93.06 92 TRP A N 1
ATOM 684 C CA . TRP A 1 92 ? 3.875 8.572 -4.028 1.00 93.06 92 TRP A CA 1
ATOM 685 C C . TRP A 1 92 ? 2.798 9.651 -3.894 1.00 93.06 92 TRP A C 1
ATOM 687 O O . TRP A 1 92 ? 2.385 9.965 -2.776 1.00 93.06 92 TRP A O 1
ATOM 697 N N . VAL A 1 93 ? 2.314 10.201 -5.011 1.00 96.88 93 VAL A N 1
ATOM 698 C CA . VAL A 1 93 ? 1.252 11.220 -5.005 1.00 96.88 93 VAL A CA 1
ATOM 699 C C . VAL A 1 93 ? -0.041 10.657 -4.421 1.00 96.88 93 VAL A C 1
ATOM 701 O O . VAL A 1 93 ? -0.645 11.278 -3.546 1.00 96.88 93 VAL A O 1
ATOM 704 N N . VAL A 1 94 ? -0.460 9.471 -4.865 1.00 95.75 94 VAL A N 1
ATOM 705 C CA . VAL A 1 94 ? -1.714 8.849 -4.421 1.00 95.75 94 VAL A CA 1
ATOM 706 C C . VAL A 1 94 ? -1.652 8.481 -2.938 1.00 95.75 94 VAL A C 1
ATOM 708 O O . VAL A 1 94 ? -2.578 8.802 -2.189 1.00 95.75 94 VAL A O 1
ATOM 711 N N . ILE A 1 95 ? -0.560 7.858 -2.486 1.00 90.69 95 ILE A N 1
ATOM 712 C CA . ILE A 1 95 ? -0.375 7.496 -1.074 1.00 90.69 95 ILE A CA 1
ATOM 713 C C . ILE A 1 95 ? -0.270 8.753 -0.207 1.00 90.69 95 ILE A C 1
ATOM 715 O O . ILE A 1 95 ? -0.884 8.811 0.860 1.00 90.69 95 ILE A O 1
ATOM 719 N N . GLY A 1 96 ? 0.452 9.778 -0.666 1.00 91.81 96 GLY A N 1
ATOM 720 C CA . GLY A 1 96 ? 0.565 11.062 0.024 1.00 91.81 96 GLY A CA 1
ATOM 721 C C . GLY A 1 96 ? -0.791 11.748 0.199 1.00 91.81 96 GLY A C 1
ATOM 722 O O . GLY A 1 96 ? -1.129 12.175 1.304 1.00 91.81 96 GLY A O 1
ATOM 723 N N . LEU A 1 97 ? -1.610 11.780 -0.857 1.00 93.81 97 LEU A N 1
ATOM 724 C CA . LEU A 1 97 ? -2.970 12.317 -0.806 1.00 93.81 97 LEU A CA 1
ATOM 725 C C . LEU A 1 97 ? -3.850 11.527 0.169 1.00 93.81 97 LEU A C 1
ATOM 727 O O . LEU A 1 97 ? -4.555 12.117 0.990 1.00 93.81 97 LEU A O 1
ATOM 731 N N . TYR A 1 98 ? -3.780 10.196 0.115 1.00 87.88 98 TYR A N 1
ATOM 732 C CA . TYR A 1 98 ? -4.519 9.327 1.024 1.00 87.88 98 TYR A CA 1
ATOM 733 C C . TYR A 1 98 ? -4.121 9.563 2.487 1.00 87.88 98 TYR A C 1
ATOM 735 O O . TYR A 1 98 ? -4.988 9.707 3.350 1.00 87.88 98 TYR A O 1
ATOM 743 N N . ALA A 1 99 ? -2.820 9.667 2.773 1.00 86.56 99 ALA A N 1
ATOM 744 C CA . ALA A 1 99 ? -2.305 9.949 4.109 1.00 86.56 99 ALA A CA 1
ATOM 745 C C . ALA A 1 99 ? -2.745 11.332 4.615 1.00 86.56 99 ALA A C 1
ATOM 747 O O . ALA A 1 99 ? -3.183 11.457 5.761 1.00 86.56 99 ALA A O 1
ATOM 748 N N . ALA A 1 100 ? -2.697 12.358 3.761 1.00 87.50 100 ALA A N 1
ATOM 749 C CA . ALA A 1 100 ? -3.154 13.704 4.096 1.00 87.50 100 ALA A CA 1
ATOM 750 C C . ALA A 1 100 ? -4.659 13.734 4.411 1.00 87.50 100 ALA A C 1
ATOM 752 O O . ALA A 1 100 ? -5.074 14.323 5.415 1.00 87.50 100 ALA A O 1
ATOM 753 N N . LEU A 1 101 ? -5.476 13.047 3.605 1.00 85.75 101 LEU A N 1
ATOM 754 C CA . LEU A 1 101 ? -6.914 12.925 3.833 1.00 85.75 101 LEU A CA 1
ATOM 755 C C . LEU A 1 101 ? -7.214 12.163 5.130 1.00 85.75 101 LEU A C 1
ATOM 757 O O . LEU A 1 101 ? -8.042 12.600 5.932 1.00 85.75 101 LEU A O 1
ATOM 761 N N . ALA A 1 102 ? -6.506 11.058 5.377 1.00 80.75 102 ALA A N 1
ATOM 762 C CA . ALA A 1 102 ? -6.629 10.286 6.608 1.00 80.75 102 ALA A CA 1
ATOM 763 C C . ALA A 1 102 ? -6.270 11.129 7.844 1.00 80.75 102 ALA A C 1
ATOM 765 O O . ALA A 1 102 ? -7.010 11.118 8.828 1.00 80.75 102 ALA A O 1
ATOM 766 N N . ALA A 1 103 ? -5.193 11.917 7.781 1.00 81.00 103 ALA A N 1
ATOM 767 C CA . ALA A 1 103 ? -4.795 12.826 8.853 1.00 81.00 103 ALA A CA 1
ATOM 768 C C . ALA A 1 103 ? -5.820 13.953 9.073 1.00 81.00 103 ALA A C 1
ATOM 770 O O . ALA A 1 103 ? -6.113 14.315 10.214 1.00 81.00 103 ALA A O 1
ATOM 771 N N . ALA A 1 104 ? -6.407 14.503 8.006 1.00 80.38 104 ALA A N 1
ATOM 772 C CA . ALA A 1 104 ? -7.476 15.493 8.112 1.00 80.38 104 ALA A CA 1
ATOM 773 C C . ALA A 1 104 ? -8.719 14.918 8.812 1.00 80.38 104 ALA A C 1
ATOM 775 O O . ALA A 1 104 ? -9.221 15.530 9.755 1.00 80.38 104 ALA A O 1
ATOM 776 N N . MET A 1 105 ? -9.157 13.715 8.426 1.00 73.38 105 MET A N 1
ATOM 777 C CA . MET A 1 105 ? -10.298 13.036 9.054 1.00 73.38 105 MET A CA 1
ATOM 778 C C . MET A 1 105 ? -10.022 12.624 10.504 1.00 73.38 105 MET A C 1
ATOM 780 O O . MET A 1 105 ? -10.918 12.700 11.341 1.00 73.38 105 MET A O 1
ATOM 784 N N . ALA A 1 106 ? -8.791 12.216 10.824 1.00 71.12 106 ALA A N 1
ATOM 785 C CA . ALA A 1 106 ? -8.408 11.824 12.180 1.00 71.12 106 ALA A CA 1
ATOM 786 C C . ALA A 1 106 ? -8.413 13.003 13.168 1.00 71.12 10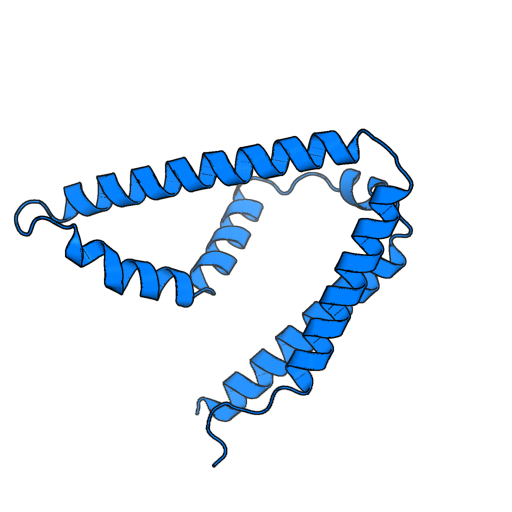6 ALA A C 1
ATOM 788 O O . ALA A 1 106 ? -8.716 12.810 14.344 1.00 71.12 106 ALA A O 1
ATOM 789 N N . ARG A 1 107 ? -8.119 14.227 12.700 1.00 67.50 107 ARG A N 1
ATOM 790 C CA . ARG A 1 107 ? -8.192 15.451 13.521 1.00 67.50 107 ARG A CA 1
ATOM 791 C C . ARG A 1 107 ? -9.629 15.846 13.865 1.00 67.50 107 ARG A C 1
ATOM 793 O O . ARG A 1 107 ? -9.866 16.430 14.917 1.00 67.50 107 ARG A O 1
ATOM 800 N N . SER A 1 108 ? -10.595 15.500 13.016 1.00 62.41 108 SER A N 1
ATOM 801 C CA . SER A 1 108 ? -12.016 15.657 13.319 1.00 62.41 108 SER A CA 1
ATOM 802 C C . SER A 1 108 ? -12.519 14.443 14.108 1.00 62.41 108 SER A C 1
ATOM 804 O O . SER A 1 108 ? -12.945 13.451 13.516 1.00 62.41 108 SER A O 1
ATOM 806 N N . ALA A 1 109 ? -12.463 14.506 15.443 1.00 58.75 109 ALA A N 1
ATOM 807 C CA . ALA A 1 109 ? -12.958 13.473 16.362 1.00 58.75 109 ALA A CA 1
ATOM 808 C C . ALA A 1 109 ? -14.491 13.321 16.273 1.00 58.75 109 ALA A C 1
ATOM 810 O O . ALA A 1 109 ? -15.243 13.722 17.156 1.00 58.75 109 ALA A O 1
ATOM 811 N N . THR A 1 110 ? -14.969 12.783 15.154 1.00 62.56 110 THR A N 1
ATOM 812 C CA . THR A 1 110 ? -16.389 12.647 14.846 1.00 62.56 110 THR A CA 1
ATOM 813 C C . THR A 1 110 ? -16.859 11.216 15.110 1.00 62.56 110 THR A C 1
ATOM 815 O O . THR A 1 110 ? -16.123 10.261 14.848 1.00 62.56 110 THR A O 1
ATOM 818 N N . PRO A 1 111 ? -18.121 11.017 15.536 1.00 64.06 111 PRO A N 1
ATOM 819 C CA . PRO A 1 111 ? -18.726 9.686 15.676 1.00 64.06 111 PRO A CA 1
ATOM 820 C C . PRO A 1 111 ? -18.715 8.869 14.366 1.00 64.06 111 PRO A C 1
ATOM 822 O O . PRO A 1 111 ? -18.803 7.641 14.394 1.00 64.06 111 PRO A O 1
ATOM 825 N N . ARG A 1 112 ? -18.534 9.534 13.214 1.00 69.56 112 ARG A N 1
ATOM 826 C CA . ARG A 1 112 ? -18.338 8.901 11.901 1.00 69.56 112 ARG A CA 1
ATOM 827 C C . ARG A 1 112 ? -17.068 8.052 11.836 1.00 69.56 112 ARG A C 1
ATOM 829 O O . ARG A 1 112 ? -17.084 7.012 11.188 1.00 69.56 112 ARG A O 1
ATOM 836 N N . LEU A 1 113 ? -15.998 8.429 12.537 1.00 69.56 113 LEU A N 1
ATOM 837 C CA . LEU A 1 113 ? -14.739 7.681 12.523 1.00 69.56 113 LEU A CA 1
ATOM 838 C C . LEU A 1 113 ? -14.882 6.318 13.219 1.00 69.56 113 LEU A C 1
ATOM 840 O O . LEU A 1 113 ? -14.368 5.310 12.736 1.00 69.56 113 LEU A O 1
ATOM 844 N N . THR A 1 114 ? -15.671 6.262 14.294 1.00 73.62 114 THR A N 1
ATOM 845 C CA . THR A 1 114 ? -16.039 5.011 14.971 1.00 73.62 114 THR A CA 1
ATOM 846 C C . THR A 1 114 ? -16.902 4.118 14.078 1.00 73.62 114 THR A C 1
ATOM 848 O O . THR A 1 114 ? -16.712 2.903 14.060 1.00 73.62 114 THR A O 1
ATOM 851 N N . ALA A 1 115 ? -17.825 4.697 13.300 1.00 78.19 115 ALA A N 1
ATOM 852 C CA . ALA A 1 115 ? -18.613 3.945 12.323 1.00 78.19 115 ALA A CA 1
ATOM 853 C C . ALA A 1 115 ? -17.729 3.363 11.207 1.00 78.19 115 ALA A C 1
ATOM 855 O O . ALA A 1 115 ? -17.844 2.178 10.906 1.00 78.19 115 ALA A O 1
ATOM 856 N N . VAL A 1 116 ? -16.790 4.148 10.665 1.00 78.94 116 VAL A N 1
ATOM 857 C CA . VAL A 1 116 ? -15.810 3.679 9.669 1.00 78.94 116 VAL A CA 1
ATOM 858 C C . VAL A 1 116 ? -14.967 2.529 10.224 1.00 78.94 116 VAL A C 1
ATOM 860 O O . VAL A 1 116 ? -14.807 1.517 9.550 1.00 78.94 116 VAL A O 1
ATOM 863 N N . GLN A 1 117 ? -14.480 2.623 11.466 1.00 77.94 117 GLN A N 1
ATOM 864 C CA . GLN A 1 117 ? -13.737 1.526 12.103 1.00 77.94 117 GLN A CA 1
ATOM 865 C C . GLN A 1 117 ? -14.583 0.260 12.249 1.00 77.94 117 GLN A C 1
ATOM 867 O O . GLN A 1 117 ? -14.097 -0.836 11.971 1.00 77.94 117 GLN A O 1
ATOM 872 N N . ARG A 1 118 ? -15.852 0.399 12.650 1.00 83.56 118 ARG A N 1
ATOM 873 C CA . ARG A 1 118 ? -16.765 -0.741 12.789 1.00 83.56 118 ARG A CA 1
ATOM 874 C C . ARG A 1 118 ? -17.064 -1.405 11.453 1.00 83.56 118 ARG A C 1
ATOM 876 O O . ARG A 1 118 ? -16.987 -2.625 11.367 1.00 83.56 118 ARG A O 1
ATOM 883 N N . VAL A 1 119 ? -17.349 -0.616 10.417 1.00 86.69 119 VAL A N 1
ATOM 884 C CA . VAL A 1 119 ? -17.591 -1.124 9.060 1.00 86.69 119 VAL 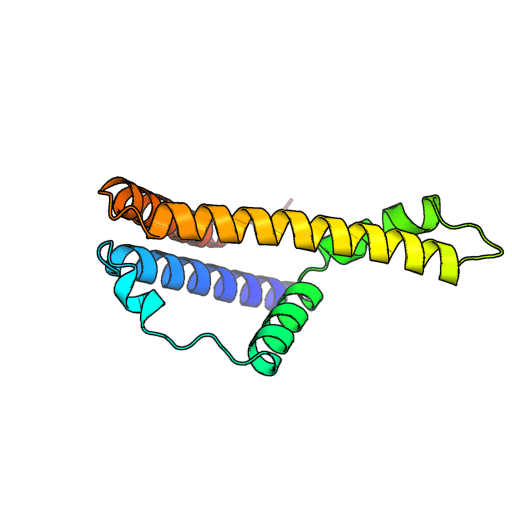A CA 1
ATOM 885 C C . VAL A 1 119 ? -16.341 -1.814 8.523 1.00 86.69 119 VAL A C 1
ATOM 887 O O . VAL A 1 119 ? -16.427 -2.949 8.070 1.00 86.69 119 VAL A O 1
ATOM 890 N N . SER A 1 120 ? -15.166 -1.193 8.637 1.00 85.94 120 SER A N 1
ATOM 891 C CA . SER A 1 120 ? -13.900 -1.802 8.213 1.00 85.94 120 SER A CA 1
ATOM 892 C C . SER A 1 120 ? -13.597 -3.098 8.969 1.00 85.94 120 SER A C 1
ATOM 894 O O . SER A 1 120 ? -13.217 -4.093 8.355 1.00 85.94 120 SER A O 1
ATOM 896 N N . GLY A 1 121 ? -13.813 -3.121 10.288 1.00 86.62 121 GLY A N 1
ATOM 897 C CA . GLY A 1 121 ? -13.597 -4.305 11.119 1.00 86.62 121 GLY A CA 1
ATOM 898 C C . GLY A 1 121 ? -14.552 -5.444 10.765 1.00 86.62 121 GLY A C 1
ATOM 899 O O . GLY A 1 121 ? -14.114 -6.579 10.591 1.00 86.62 121 GLY A O 1
ATOM 900 N N . ALA A 1 122 ? -15.840 -5.137 10.582 1.00 90.38 122 ALA A N 1
ATOM 901 C CA . ALA A 1 122 ? -16.845 -6.101 10.145 1.00 90.38 122 ALA A CA 1
ATOM 902 C C . ALA A 1 122 ? -16.536 -6.651 8.745 1.00 90.38 122 ALA A C 1
ATOM 904 O O . ALA A 1 122 ? -16.597 -7.862 8.544 1.00 90.38 122 ALA A O 1
ATOM 905 N N . SER A 1 123 ? -16.124 -5.791 7.810 1.00 90.75 123 SER A N 1
ATOM 906 C CA . SER A 1 123 ? -15.689 -6.197 6.470 1.00 90.75 123 SER A CA 1
ATOM 907 C C . SER A 1 123 ? -14.488 -7.138 6.529 1.00 90.75 123 SER A C 1
ATOM 909 O O . SER A 1 123 ? -14.496 -8.166 5.863 1.00 90.75 123 SER A O 1
ATOM 911 N N . MET A 1 124 ? -13.477 -6.853 7.358 1.00 89.81 124 MET A N 1
ATOM 912 C CA . MET A 1 124 ? -12.316 -7.738 7.531 1.00 89.81 124 MET A CA 1
ATOM 913 C C . MET A 1 124 ? -12.699 -9.113 8.083 1.00 89.81 124 MET A C 1
ATOM 915 O O . MET A 1 124 ? -12.234 -10.127 7.561 1.00 89.81 124 MET A O 1
ATOM 919 N N . VAL A 1 125 ? -13.573 -9.167 9.094 1.00 90.62 125 VAL A N 1
ATOM 920 C CA . VAL A 1 125 ? -14.100 -10.442 9.611 1.00 90.62 125 VAL A CA 1
ATOM 921 C C . VAL A 1 125 ? -14.881 -11.174 8.520 1.00 90.62 125 VAL A C 1
ATOM 923 O O . VAL A 1 125 ? -14.639 -12.357 8.290 1.00 90.62 125 VAL A O 1
ATOM 926 N N . GLY A 1 126 ? -15.764 -10.466 7.812 1.00 91.81 126 GLY A N 1
ATOM 927 C CA . GLY A 1 126 ? -16.546 -11.007 6.704 1.00 91.81 126 GLY A CA 1
ATOM 928 C C . GLY A 1 126 ? -15.660 -11.605 5.613 1.00 91.81 126 GLY A C 1
ATOM 929 O O . GLY A 1 126 ? -15.867 -12.750 5.225 1.00 91.81 126 GLY A O 1
ATOM 930 N N . PHE A 1 127 ? -14.619 -10.889 5.181 1.00 90.12 127 PHE A N 1
ATOM 931 C CA . PHE A 1 127 ? -13.646 -11.395 4.215 1.00 90.12 127 PHE A CA 1
ATOM 932 C C . PHE A 1 127 ? -12.865 -12.595 4.743 1.00 90.12 127 PHE A C 1
ATOM 934 O O . PHE A 1 127 ? -12.674 -13.543 3.993 1.00 90.12 127 PHE A O 1
ATOM 941 N N . GLY A 1 128 ? -12.450 -12.604 6.012 1.00 88.50 128 GLY A N 1
ATOM 942 C CA . GLY A 1 128 ? -11.780 -13.760 6.613 1.00 88.50 128 GLY A CA 1
ATOM 943 C C . GLY A 1 128 ? -12.665 -15.011 6.620 1.00 88.50 128 GLY A C 1
ATOM 944 O O . GLY A 1 128 ? -12.225 -16.085 6.212 1.00 88.50 128 GLY A O 1
ATOM 945 N N . VAL A 1 129 ? -13.940 -14.871 6.995 1.00 90.31 129 VAL A N 1
ATOM 946 C CA . VAL A 1 129 ? -14.925 -15.967 6.970 1.00 90.31 129 VAL A CA 1
ATOM 947 C C . VAL A 1 129 ? -15.215 -16.415 5.538 1.00 90.31 129 VAL A C 1
ATOM 949 O O . VAL A 1 129 ? -15.150 -17.607 5.245 1.00 90.31 129 VAL A O 1
ATOM 952 N N . LEU A 1 130 ? -15.466 -15.479 4.620 1.00 89.50 130 LEU A N 1
ATOM 953 C CA . LEU A 1 130 ? -15.644 -15.776 3.197 1.00 89.50 130 LEU A CA 1
ATOM 954 C C . LEU A 1 130 ? -14.423 -16.481 2.618 1.00 89.50 130 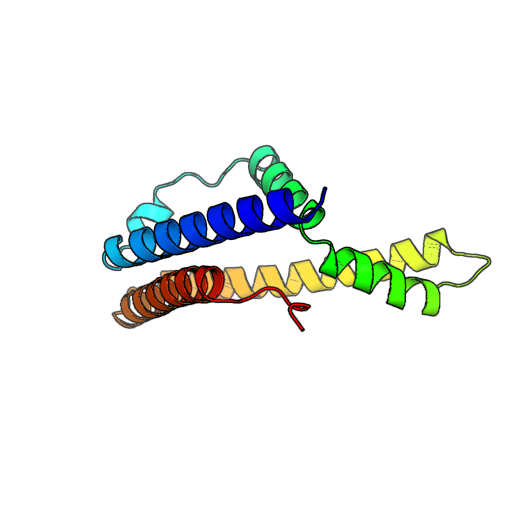LEU A C 1
ATOM 956 O O . LEU A 1 130 ? -14.579 -17.421 1.848 1.00 89.50 130 LEU A O 1
ATOM 960 N N . MET A 1 131 ? -13.217 -16.080 3.018 1.00 87.75 131 MET A N 1
ATOM 961 C CA . MET A 1 131 ? -11.989 -16.733 2.599 1.00 87.75 131 MET A CA 1
ATOM 962 C C . MET A 1 131 ? -11.991 -18.187 3.060 1.00 87.75 131 MET A C 1
ATOM 964 O O . MET A 1 131 ? -11.707 -19.042 2.237 1.00 87.75 131 MET A O 1
ATOM 968 N N . LEU A 1 132 ? -12.392 -18.515 4.297 1.00 86.94 132 LEU A N 1
ATOM 969 C CA . LEU A 1 132 ? -12.541 -19.912 4.744 1.00 86.94 132 LEU A CA 1
ATOM 970 C C . LEU A 1 132 ? -13.556 -20.687 3.894 1.00 86.94 132 LEU A C 1
ATOM 972 O O . LEU A 1 132 ? -13.259 -21.805 3.463 1.00 86.94 132 LEU A O 1
ATOM 976 N N . LEU A 1 133 ? -14.704 -20.073 3.601 1.00 85.25 133 LEU A N 1
ATOM 977 C CA . LEU A 1 133 ? -15.799 -20.673 2.834 1.00 85.25 133 LEU A CA 1
ATOM 978 C C . LEU A 1 133 ? -15.499 -20.800 1.330 1.00 85.25 133 LEU A C 1
ATOM 980 O O . LEU A 1 133 ? -16.054 -21.679 0.669 1.00 85.25 133 LEU A O 1
ATOM 984 N N . ALA A 1 134 ? -14.604 -19.970 0.787 1.00 79.12 134 ALA A N 1
ATOM 985 C CA . ALA A 1 134 ? -14.250 -19.961 -0.626 1.00 79.12 134 ALA A CA 1
ATOM 986 C C . ALA A 1 134 ? -13.645 -21.310 -1.038 1.00 79.12 134 ALA A C 1
ATOM 988 O O . ALA A 1 134 ? -12.571 -21.711 -0.575 1.00 79.12 134 ALA A O 1
ATOM 989 N N . ARG A 1 135 ? -14.340 -22.046 -1.906 1.00 64.94 135 ARG A N 1
ATOM 990 C CA . ARG A 1 135 ? -13.840 -23.315 -2.450 1.00 64.94 135 ARG A CA 1
ATOM 991 C C . ARG A 1 135 ? -12.755 -23.050 -3.496 1.00 64.94 135 ARG A C 1
ATOM 993 O O . ARG A 1 135 ? -12.684 -21.969 -4.074 1.00 64.94 135 ARG A O 1
ATOM 1000 N N . ARG A 1 136 ? -11.872 -24.033 -3.695 1.00 62.50 136 ARG A N 1
ATOM 1001 C CA . ARG A 1 136 ? -10.783 -23.950 -4.681 1.00 62.50 136 ARG A CA 1
ATOM 1002 C C . ARG A 1 136 ? -11.369 -23.644 -6.074 1.00 62.50 136 ARG A C 1
ATOM 1004 O O . ARG A 1 136 ? -12.305 -24.343 -6.461 1.00 62.50 136 ARG A O 1
ATOM 1011 N N . PRO A 1 137 ? -10.820 -22.688 -6.845 1.00 49.78 137 PRO A N 1
ATOM 1012 C CA . PRO A 1 137 ? -11.086 -22.632 -8.277 1.00 49.78 137 PRO A CA 1
ATOM 1013 C C . PRO A 1 137 ? -10.451 -23.885 -8.898 1.00 49.78 137 PRO A C 1
ATOM 1015 O O . PRO A 1 137 ? -9.233 -24.042 -8.826 1.00 49.78 137 PRO A O 1
ATOM 1018 N N . GLY A 1 138 ? -11.268 -24.809 -9.411 1.00 50.72 138 GLY A N 1
ATOM 1019 C CA . GLY A 1 138 ? -10.803 -26.046 -10.057 1.00 50.72 138 GLY A CA 1
ATOM 1020 C C . GLY A 1 138 ? -11.282 -27.369 -9.448 1.00 50.72 138 GLY A C 1
ATOM 1021 O O . GLY A 1 138 ? -10.734 -28.405 -9.798 1.00 50.72 138 GLY A O 1
ATOM 1022 N N . ALA A 1 139 ? -12.270 -27.370 -8.548 1.00 41.81 139 ALA A N 1
ATOM 1023 C CA . ALA A 1 139 ? -13.008 -28.596 -8.228 1.00 41.81 139 ALA A CA 1
ATOM 1024 C C . ALA A 1 139 ? -14.207 -28.725 -9.183 1.00 41.81 139 ALA A C 1
ATOM 1026 O O . ALA A 1 139 ? -15.299 -28.259 -8.858 1.00 41.81 139 ALA A O 1
ATOM 1027 N N . VAL A 1 140 ? -13.955 -29.284 -10.370 1.00 38.31 140 VAL A N 1
ATOM 1028 C CA . VAL A 1 140 ? -14.964 -29.951 -11.209 1.00 38.31 140 VAL A CA 1
ATOM 1029 C C . VAL A 1 140 ? -14.696 -31.442 -11.104 1.00 38.31 140 VAL A C 1
ATOM 1031 O O . VAL A 1 140 ? -13.498 -31.800 -11.161 1.00 38.31 140 VAL A O 1
#

Secondary structure (DSSP, 8-state):
-HHHHHHHHHHHHHHHHHHHHHHHHHTTT-THHHHTSPPPPHHHHHHHHHHHHHT-HHHHHHHHHHGGGG--GGGHHHHHHHHHHHHHHHHHHHHHHHHHHHHHHHHS--HHHHHHHHHHHHHHHHHHHHHHH---TT--

Radius of gyration: 19.86 Å; chains: 1; bounding box: 36×46×49 Å